Protein AF-A0AA41VPG6-F1 (afdb_monomer_lite)

Foldseek 3Di:
DCVVLVKDWPDKDWDADDCVLCVVLPNQDGGIKIWTKIWDQVCVVSLCLQQADLFLVPGDPNHQQVVQADGNFLSQWEWDPDLVSQVVNCCSVPNDPDDDDDDPPPPPPSNTIIIIMGGDHDSVGTDHYD

Sequence (130 aa):
MILEANFSILREITIQLDENLARIFYIEHSGRVVVMVLEKEDAVVDWRALIGSMDASKAKVQCIRAMCGLDMVRNCVHCSDSPQSAAREVSFFFGEVPSSGQFLSFSVHMGNYKFVCCCYPDIRFRCYCL

Structure (mmCIF, N/CA/C/O backbone):
data_AF-A0AA41VPG6-F1
#
_entry.id   AF-A0AA41VPG6-F1
#
loop_
_atom_site.group_PDB
_atom_site.id
_atom_site.type_symbol
_atom_site.label_atom_id
_atom_site.label_alt_id
_atom_site.label_comp_id
_atom_site.label_asym_id
_atom_site.label_entity_id
_atom_site.label_seq_id
_atom_site.pdbx_PDB_ins_code
_atom_site.Cartn_x
_atom_site.Cartn_y
_atom_site.Cartn_z
_atom_site.occupancy
_atom_site.B_iso_or_equiv
_atom_site.auth_seq_id
_atom_site.auth_comp_id
_atom_site.auth_asym_id
_atom_site.auth_atom_id
_atom_site.pdbx_PDB_model_num
ATOM 1 N N . MET A 1 1 ? -11.721 -0.641 -2.852 1.00 83.44 1 MET A N 1
ATOM 2 C CA . MET A 1 1 ? -11.036 -1.642 -2.002 1.00 83.44 1 MET A CA 1
ATOM 3 C C . MET A 1 1 ? -10.747 -1.149 -0.586 1.00 83.44 1 MET A C 1
ATOM 5 O O . MET A 1 1 ? -11.290 -1.745 0.325 1.00 83.44 1 MET A O 1
ATOM 9 N N . ILE A 1 2 ? -9.943 -0.097 -0.354 1.00 87.06 2 ILE A N 1
ATOM 10 C CA . ILE A 1 2 ? -9.599 0.343 1.025 1.00 87.06 2 ILE A CA 1
ATOM 11 C C . ILE A 1 2 ? -10.847 0.751 1.828 1.00 87.06 2 ILE A C 1
ATOM 13 O O . ILE A 1 2 ? -11.117 0.177 2.879 1.00 87.06 2 ILE A O 1
ATOM 17 N N . LEU A 1 3 ? -11.640 1.687 1.295 1.00 87.12 3 LEU A N 1
ATOM 18 C CA . LEU A 1 3 ? -12.867 2.161 1.949 1.00 87.12 3 LEU A CA 1
ATOM 19 C C . LEU A 1 3 ? -13.945 1.067 2.029 1.00 87.12 3 LEU A C 1
ATOM 21 O O . LEU A 1 3 ? -14.613 0.934 3.044 1.00 87.12 3 LEU A O 1
ATOM 25 N N . GLU A 1 4 ? -14.070 0.238 0.989 1.00 90.00 4 GLU A N 1
ATOM 26 C CA . GLU A 1 4 ? -14.987 -0.919 0.967 1.00 90.00 4 GLU A CA 1
ATOM 27 C C . GLU A 1 4 ? -14.633 -1.972 2.029 1.00 90.00 4 GLU A C 1
ATOM 29 O O . GLU A 1 4 ? -15.508 -2.681 2.512 1.00 90.00 4 GLU A O 1
ATOM 34 N N . ALA A 1 5 ? -13.356 -2.069 2.409 1.00 89.25 5 ALA A N 1
ATOM 35 C CA . ALA A 1 5 ? -12.879 -2.929 3.488 1.00 89.25 5 ALA A CA 1
ATOM 36 C C . ALA A 1 5 ? -12.985 -2.265 4.877 1.00 89.25 5 ALA A C 1
ATOM 38 O O . ALA A 1 5 ? -12.445 -2.800 5.849 1.00 89.25 5 ALA A O 1
ATOM 39 N N . ASN A 1 6 ? -13.691 -1.132 4.979 1.00 92.00 6 ASN A N 1
ATOM 40 C CA . ASN A 1 6 ? -13.949 -0.372 6.204 1.00 92.00 6 ASN A CA 1
ATOM 41 C C . ASN A 1 6 ? -12.690 0.169 6.900 1.00 92.00 6 ASN A C 1
ATOM 43 O O . ASN A 1 6 ? -12.664 0.279 8.122 1.00 92.00 6 ASN A O 1
ATOM 47 N N . PHE A 1 7 ? -11.644 0.499 6.140 1.00 88.38 7 PHE A N 1
ATOM 48 C CA . PHE A 1 7 ? -10.531 1.291 6.664 1.00 88.38 7 PHE A CA 1
ATOM 49 C C . PHE A 1 7 ? -10.851 2.783 6.577 1.00 88.38 7 PHE A C 1
ATOM 51 O O . PHE A 1 7 ? -11.305 3.264 5.536 1.00 88.38 7 PHE A O 1
ATOM 58 N N . SER A 1 8 ? -10.525 3.526 7.631 1.00 86.12 8 SER A N 1
ATOM 59 C CA . SER A 1 8 ? -10.492 4.990 7.610 1.00 86.12 8 SER A CA 1
ATOM 60 C C . SER A 1 8 ? -9.117 5.474 7.149 1.00 86.12 8 SER A C 1
ATOM 62 O O . SER A 1 8 ? -8.097 4.949 7.592 1.00 86.12 8 SER A O 1
ATOM 64 N N . ILE A 1 9 ? -9.073 6.490 6.284 1.00 86.81 9 ILE A N 1
ATOM 65 C CA . ILE A 1 9 ? -7.828 7.151 5.859 1.00 86.81 9 ILE A CA 1
ATOM 66 C C . ILE A 1 9 ? -7.651 8.417 6.706 1.00 86.81 9 ILE A C 1
ATOM 68 O O . ILE A 1 9 ? -8.424 9.363 6.578 1.00 86.81 9 ILE A O 1
ATOM 72 N N . LEU A 1 10 ? -6.642 8.451 7.577 1.00 84.56 10 LEU A N 1
ATOM 73 C CA . LEU A 1 10 ? -6.396 9.588 8.482 1.00 84.56 10 LEU A CA 1
ATOM 74 C C . LEU A 1 10 ? -5.540 10.685 7.848 1.00 84.56 10 LEU A C 1
ATOM 76 O O . LEU A 1 10 ? -5.641 11.872 8.186 1.00 84.56 10 LEU A O 1
ATOM 80 N N . ARG A 1 11 ? -4.621 10.259 6.982 1.00 84.69 11 ARG A N 1
ATOM 81 C CA . ARG A 1 11 ? -3.658 11.091 6.265 1.00 84.69 11 ARG A CA 1
ATOM 82 C C . ARG A 1 11 ? -3.388 10.450 4.916 1.00 84.69 11 ARG A C 1
ATOM 84 O O . ARG A 1 11 ? -3.266 9.230 4.836 1.00 84.69 11 ARG A O 1
ATOM 91 N N . GLU A 1 12 ? -3.249 11.284 3.899 1.00 86.94 12 GLU A N 1
ATOM 92 C CA . GLU A 1 12 ? -2.832 10.892 2.561 1.00 86.94 12 GLU A CA 1
ATOM 93 C C . GLU A 1 12 ? -1.941 11.993 1.988 1.00 86.94 12 GLU A C 1
ATOM 95 O O . GLU A 1 12 ? -2.279 13.175 2.080 1.00 86.94 12 GLU A O 1
ATOM 100 N N . ILE A 1 13 ? -0.809 11.614 1.400 1.00 85.38 13 ILE A N 1
ATOM 101 C CA . ILE A 1 13 ? -0.002 12.498 0.556 1.00 85.38 13 ILE A CA 1
ATOM 102 C C . ILE A 1 13 ? 0.427 11.754 -0.700 1.00 85.38 13 ILE A C 1
ATOM 104 O O . ILE A 1 13 ? 0.625 10.541 -0.694 1.00 85.38 13 ILE A O 1
ATOM 108 N N . THR A 1 14 ? 0.634 12.500 -1.779 1.00 85.88 14 THR A N 1
ATOM 109 C CA . THR A 1 14 ? 1.354 12.001 -2.950 1.00 85.88 14 THR A CA 1
ATOM 110 C C . THR A 1 14 ? 2.723 12.661 -2.994 1.00 85.88 14 THR A C 1
ATOM 112 O O . THR A 1 14 ? 2.807 13.887 -3.016 1.00 85.88 14 THR A O 1
ATOM 115 N N . ILE A 1 15 ? 3.785 11.862 -3.037 1.00 85.56 15 ILE A N 1
ATOM 116 C CA . ILE A 1 15 ? 5.172 12.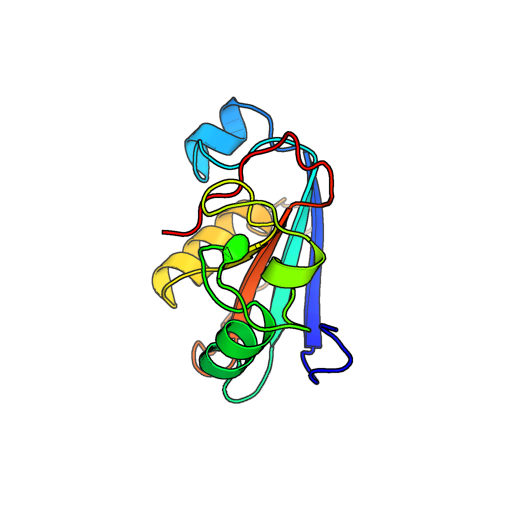335 -3.057 1.00 85.56 15 ILE A CA 1
ATOM 117 C C . ILE A 1 15 ? 5.943 11.670 -4.198 1.00 85.56 15 ILE A C 1
ATOM 119 O O . ILE A 1 15 ? 5.668 10.535 -4.586 1.00 85.56 15 ILE A O 1
ATOM 123 N N . GLN A 1 16 ? 6.905 12.394 -4.763 1.00 85.56 16 GLN A N 1
ATOM 124 C CA . GLN A 1 16 ? 7.896 11.829 -5.668 1.00 85.56 16 GLN A CA 1
ATOM 125 C C . GLN A 1 16 ? 9.111 11.387 -4.844 1.00 85.56 16 GLN A C 1
ATOM 127 O O . GLN A 1 16 ? 9.817 12.231 -4.300 1.00 85.56 16 GLN A O 1
ATOM 132 N N . LEU A 1 17 ? 9.359 10.080 -4.765 1.00 84.06 17 LEU A N 1
ATOM 133 C CA . LEU A 1 17 ? 10.589 9.532 -4.200 1.00 84.06 17 LEU A CA 1
ATOM 134 C C . LEU A 1 17 ? 11.676 9.534 -5.277 1.00 84.06 17 LEU A C 1
ATOM 136 O O . LEU A 1 17 ? 11.635 8.745 -6.227 1.00 84.06 17 LEU A O 1
ATOM 140 N N . ASP A 1 18 ? 12.626 10.456 -5.143 1.00 84.81 18 ASP A N 1
ATOM 141 C CA . ASP A 1 18 ? 13.887 10.411 -5.880 1.00 84.81 18 ASP A CA 1
ATOM 142 C C . ASP A 1 18 ? 14.861 9.404 -5.244 1.00 84.81 18 ASP A C 1
ATOM 144 O O . ASP A 1 18 ? 14.579 8.808 -4.204 1.00 84.81 18 ASP A O 1
ATOM 148 N N . GLU A 1 19 ? 16.023 9.193 -5.864 1.00 85.00 19 GLU A N 1
ATOM 149 C CA . GLU A 1 19 ? 17.013 8.242 -5.347 1.00 85.00 19 GLU A CA 1
ATOM 150 C C . GLU A 1 19 ? 17.548 8.594 -3.951 1.00 85.00 19 GLU A C 1
ATOM 152 O O . GLU A 1 19 ? 17.960 7.699 -3.212 1.00 85.00 19 GLU A O 1
ATOM 157 N N . ASN A 1 20 ? 17.585 9.876 -3.580 1.00 87.31 20 ASN A N 1
ATOM 158 C CA . ASN A 1 20 ? 18.115 10.303 -2.288 1.00 87.31 20 ASN A CA 1
ATOM 159 C C . ASN A 1 20 ? 17.109 10.007 -1.177 1.00 87.31 20 ASN A C 1
ATOM 161 O O . ASN A 1 20 ? 17.471 9.414 -0.163 1.00 87.31 20 ASN A O 1
ATOM 165 N N . LEU A 1 21 ? 15.839 10.353 -1.389 1.00 85.94 21 LEU A N 1
ATOM 166 C CA . LEU A 1 21 ? 14.756 10.032 -0.464 1.00 85.94 21 LEU A CA 1
ATOM 167 C C . LEU A 1 21 ? 14.533 8.522 -0.368 1.00 85.94 21 LEU A C 1
ATOM 169 O O . LEU A 1 21 ? 14.368 8.008 0.737 1.00 85.94 21 LEU A O 1
ATOM 173 N N . ALA A 1 22 ? 14.611 7.805 -1.494 1.00 84.00 22 ALA A N 1
ATOM 174 C CA . ALA A 1 22 ? 14.568 6.347 -1.519 1.00 84.00 22 ALA A CA 1
ATOM 175 C C . ALA A 1 22 ? 15.659 5.752 -0.622 1.00 84.00 22 ALA A C 1
ATOM 177 O O . ALA A 1 22 ? 15.364 4.932 0.233 1.00 84.00 22 ALA A O 1
ATOM 178 N N . ARG A 1 23 ? 16.914 6.210 -0.738 1.00 84.56 23 ARG A N 1
ATOM 179 C CA . ARG A 1 23 ? 18.024 5.724 0.106 1.00 84.56 23 ARG A CA 1
ATOM 180 C C . ARG A 1 23 ? 17.795 5.920 1.607 1.00 84.56 23 ARG A C 1
ATOM 182 O O . ARG A 1 23 ? 18.301 5.115 2.382 1.00 84.56 23 ARG A O 1
ATOM 189 N N . ILE A 1 24 ? 17.084 6.973 2.012 1.00 86.06 24 ILE A N 1
ATOM 190 C CA . ILE A 1 24 ? 16.804 7.255 3.429 1.00 86.06 24 ILE A CA 1
ATOM 191 C C . ILE A 1 24 ? 15.603 6.442 3.927 1.00 86.06 24 ILE A C 1
ATOM 193 O O . ILE A 1 24 ? 15.605 5.998 5.072 1.00 86.06 24 ILE A O 1
ATOM 197 N N . PHE A 1 25 ? 14.594 6.246 3.078 1.00 84.19 25 PHE A N 1
ATOM 198 C CA . PHE A 1 25 ? 13.426 5.432 3.394 1.00 84.19 25 PHE A CA 1
ATOM 199 C C . PHE A 1 25 ? 13.744 3.936 3.259 1.00 84.19 25 PHE A C 1
ATOM 201 O O . PHE A 1 25 ? 14.008 3.257 4.245 1.00 84.19 25 PHE A O 1
ATOM 208 N N . TYR A 1 26 ? 13.750 3.456 2.019 1.00 82.56 26 TYR A N 1
ATOM 209 C CA . TYR A 1 26 ? 14.117 2.118 1.572 1.00 82.56 26 TYR A CA 1
ATOM 210 C C . TYR A 1 26 ? 14.485 2.249 0.093 1.00 82.56 26 TYR A C 1
ATOM 212 O O . TYR A 1 26 ? 13.647 2.681 -0.707 1.00 82.56 26 TYR A O 1
ATOM 220 N N . ILE A 1 27 ? 15.730 1.920 -0.278 1.00 79.56 27 ILE A N 1
ATOM 221 C CA . ILE A 1 27 ? 16.302 2.174 -1.619 1.00 79.56 27 ILE A CA 1
ATOM 222 C C . ILE A 1 27 ? 15.471 1.550 -2.751 1.00 79.56 27 ILE A C 1
ATOM 224 O O . ILE A 1 27 ? 15.500 1.976 -3.903 1.00 79.56 27 ILE A O 1
ATOM 228 N N . GLU A 1 28 ? 14.698 0.546 -2.380 1.00 74.81 28 GLU A N 1
ATOM 229 C CA . GLU A 1 28 ? 13.720 -0.189 -3.146 1.00 74.81 28 GLU A CA 1
ATOM 230 C C . GLU A 1 28 ? 12.510 0.618 -3.633 1.00 74.81 28 GLU A C 1
ATOM 232 O O . GLU A 1 28 ? 11.823 0.142 -4.533 1.00 74.81 28 GLU A O 1
ATOM 237 N N . HIS A 1 29 ? 12.235 1.793 -3.058 1.00 76.56 29 HIS A N 1
ATOM 238 C CA . HIS A 1 29 ? 11.044 2.600 -3.331 1.00 76.56 29 HIS A CA 1
ATOM 239 C C . HIS A 1 29 ? 11.417 3.872 -4.085 1.00 76.56 29 HIS A C 1
ATOM 241 O O . HIS A 1 29 ? 11.935 4.821 -3.504 1.00 76.56 29 HIS A O 1
ATOM 247 N N . SER A 1 30 ? 11.114 3.921 -5.378 1.00 78.88 30 SER A N 1
ATOM 248 C CA . SER A 1 30 ? 11.324 5.110 -6.206 1.00 78.88 30 SER A CA 1
ATOM 249 C C . SER A 1 30 ? 10.108 5.400 -7.075 1.00 78.88 30 SER A C 1
ATOM 251 O O . SER A 1 30 ? 9.283 4.524 -7.334 1.00 78.88 30 SER A O 1
ATOM 253 N N . GLY A 1 31 ? 9.989 6.648 -7.523 1.00 83.00 31 GLY A N 1
ATOM 254 C CA . GLY A 1 31 ? 8.867 7.082 -8.348 1.00 83.00 31 GLY A CA 1
ATOM 255 C C . GLY A 1 31 ? 7.791 7.824 -7.557 1.00 83.00 31 GLY A C 1
ATOM 256 O O . GLY A 1 31 ? 7.989 8.247 -6.418 1.00 83.00 31 GLY A O 1
ATOM 257 N N . ARG A 1 32 ? 6.638 8.024 -8.194 1.00 84.12 32 ARG A N 1
ATOM 258 C CA . ARG A 1 32 ? 5.493 8.699 -7.579 1.00 84.12 32 ARG A CA 1
ATOM 259 C C . ARG A 1 32 ? 4.732 7.711 -6.699 1.00 84.12 32 ARG A C 1
ATOM 261 O O . ARG A 1 32 ? 4.203 6.721 -7.198 1.00 84.12 32 ARG A O 1
ATOM 268 N N . VAL A 1 33 ? 4.642 7.998 -5.407 1.00 84.31 33 VAL A N 1
ATOM 269 C CA . VAL A 1 33 ? 3.995 7.128 -4.418 1.00 84.31 33 VAL A CA 1
ATOM 270 C C . VAL A 1 33 ? 2.880 7.867 -3.690 1.00 84.31 33 VAL A C 1
ATOM 272 O O . VAL A 1 33 ? 2.953 9.081 -3.486 1.00 84.31 33 VAL A O 1
ATOM 275 N N . VAL A 1 34 ? 1.842 7.128 -3.309 1.00 86.19 34 VAL A N 1
ATOM 276 C CA . VAL A 1 34 ? 0.757 7.612 -2.455 1.00 86.19 34 VAL A CA 1
ATOM 277 C C . VAL A 1 34 ? 0.932 6.984 -1.081 1.00 86.19 34 VAL A C 1
ATOM 279 O O . VAL A 1 34 ? 0.878 5.766 -0.922 1.00 86.19 34 VAL A O 1
ATOM 282 N N . VAL A 1 35 ? 1.157 7.819 -0.079 1.00 86.50 35 VAL A N 1
ATOM 283 C CA . VAL A 1 35 ? 1.387 7.390 1.300 1.00 86.50 35 VAL A CA 1
ATOM 284 C C . VAL A 1 35 ? 0.123 7.643 2.100 1.00 86.50 35 VAL A C 1
ATOM 286 O O . VAL A 1 35 ? -0.420 8.744 2.046 1.00 86.50 35 VAL A O 1
ATOM 289 N N . MET A 1 36 ? -0.335 6.639 2.843 1.00 87.31 36 MET A N 1
ATOM 290 C CA . MET A 1 36 ? -1.570 6.682 3.618 1.00 87.31 36 MET A CA 1
ATOM 291 C C . MET A 1 36 ? -1.358 6.184 5.052 1.00 87.31 36 MET A C 1
ATOM 293 O O . MET A 1 36 ? -0.644 5.218 5.312 1.00 87.31 36 MET A O 1
ATOM 297 N N . VAL A 1 37 ? -2.045 6.812 6.003 1.00 86.56 37 VAL A N 1
ATOM 298 C CA . VAL A 1 37 ? -2.202 6.272 7.361 1.00 86.56 37 VAL A CA 1
ATOM 299 C C . VAL A 1 37 ? -3.620 5.738 7.486 1.00 86.56 37 VAL A C 1
ATOM 301 O O . VAL A 1 37 ? -4.574 6.502 7.328 1.00 86.56 37 VAL A O 1
ATOM 304 N N . LEU A 1 38 ? -3.751 4.437 7.748 1.00 85.50 38 LEU A N 1
ATOM 305 C CA . LEU A 1 38 ? -5.029 3.739 7.827 1.00 85.50 38 LEU A CA 1
ATOM 306 C C . LEU A 1 38 ? -5.376 3.371 9.274 1.00 85.50 38 LEU A C 1
ATOM 308 O O . LEU A 1 38 ? -4.513 2.979 10.061 1.00 85.50 38 LEU A O 1
ATOM 312 N N . GLU A 1 39 ? -6.659 3.436 9.603 1.00 82.88 39 GLU A N 1
ATOM 313 C CA . GLU A 1 39 ? -7.214 3.018 10.892 1.00 82.88 39 GLU A CA 1
ATOM 314 C C . GLU A 1 39 ? -8.321 1.988 10.692 1.00 82.88 39 GLU A C 1
ATOM 316 O O . GLU A 1 39 ? -9.171 2.148 9.811 1.00 82.88 39 GLU A O 1
ATOM 321 N N . LYS A 1 40 ? -8.299 0.943 11.526 1.00 83.50 40 LYS A N 1
ATOM 322 C CA . LYS A 1 40 ? -9.372 -0.043 11.680 1.00 83.50 40 LYS A CA 1
ATOM 323 C C . LYS A 1 40 ? -9.126 -0.879 12.942 1.00 83.50 40 LYS A C 1
ATOM 325 O O . LYS A 1 40 ? -7.977 -1.127 13.307 1.00 83.50 40 LYS A O 1
ATOM 330 N N . GLU A 1 41 ? -10.185 -1.388 13.561 1.00 82.69 41 GLU A N 1
ATOM 331 C CA . GLU A 1 41 ? -10.055 -2.533 14.469 1.00 82.69 41 GLU A CA 1
ATOM 332 C C . GLU A 1 41 ? -9.439 -3.728 13.715 1.00 82.69 41 GLU A C 1
ATOM 334 O O . GLU A 1 41 ? -9.759 -3.957 12.548 1.00 82.69 41 GLU A O 1
ATOM 339 N N . ASP A 1 42 ? -8.479 -4.424 14.332 1.00 81.31 42 ASP A N 1
ATOM 340 C CA . ASP A 1 42 ? -7.698 -5.499 13.698 1.00 81.31 42 ASP A CA 1
ATOM 341 C C . ASP A 1 42 ? -7.064 -5.124 12.342 1.00 81.31 42 ASP A C 1
ATOM 343 O O . ASP A 1 42 ? -6.777 -5.989 11.503 1.00 81.31 42 ASP A O 1
ATOM 347 N N . ALA A 1 43 ? -6.755 -3.830 12.140 1.00 81.00 43 ALA A N 1
ATOM 348 C CA . ALA A 1 43 ? -6.195 -3.291 10.898 1.00 81.00 43 ALA A CA 1
ATOM 349 C C . ALA A 1 43 ? -5.043 -4.137 10.351 1.00 81.00 43 ALA A C 1
ATOM 351 O O . ALA A 1 43 ? -4.885 -4.284 9.137 1.00 81.00 43 ALA A O 1
ATOM 352 N N . VAL A 1 44 ? -4.223 -4.710 11.241 1.00 78.25 44 VAL A N 1
ATOM 353 C CA . VAL A 1 44 ? -3.062 -5.498 10.846 1.00 78.25 44 VAL A CA 1
ATOM 354 C C . VAL A 1 44 ? -3.429 -6.733 10.040 1.00 78.25 44 VAL A C 1
ATOM 356 O O . VAL A 1 44 ? -2.850 -6.944 8.965 1.00 78.25 44 VAL A O 1
ATOM 359 N N . VAL A 1 45 ? -4.347 -7.531 10.569 1.00 83.62 45 VAL A N 1
ATOM 360 C CA . VAL A 1 45 ? -4.772 -8.800 9.981 1.00 83.62 45 VAL A CA 1
ATOM 361 C C . VAL A 1 45 ? -5.558 -8.524 8.705 1.00 83.62 45 VAL A C 1
ATOM 363 O O . VAL A 1 45 ? -5.222 -9.062 7.648 1.00 83.62 45 VAL A O 1
ATOM 366 N N . ASP A 1 46 ? -6.500 -7.588 8.772 1.00 88.31 46 ASP A N 1
ATOM 367 C CA . ASP A 1 46 ? -7.376 -7.250 7.654 1.00 88.31 46 ASP A CA 1
ATOM 368 C C . ASP A 1 46 ? -6.619 -6.640 6.480 1.00 88.31 46 ASP A C 1
ATOM 370 O O . ASP A 1 46 ? -6.869 -6.988 5.325 1.00 88.31 46 ASP A O 1
ATOM 374 N N . TRP A 1 47 ? -5.624 -5.790 6.750 1.00 88.19 47 TRP A N 1
ATOM 375 C CA . TRP A 1 47 ? -4.811 -5.218 5.683 1.00 88.19 47 TRP A CA 1
ATOM 376 C C . TRP A 1 47 ? -3.999 -6.302 4.975 1.00 88.19 47 TRP A C 1
ATOM 378 O O . TRP A 1 47 ? -3.913 -6.305 3.750 1.00 88.19 47 TRP A O 1
ATOM 388 N N . ARG A 1 48 ? -3.437 -7.263 5.727 1.00 87.44 48 ARG A N 1
ATOM 389 C CA . ARG A 1 48 ? -2.691 -8.394 5.147 1.00 87.44 48 ARG A CA 1
ATOM 390 C C . ARG A 1 48 ? -3.589 -9.278 4.282 1.00 87.44 48 ARG A C 1
ATOM 392 O O . ARG A 1 48 ? -3.153 -9.710 3.215 1.00 87.44 48 ARG A O 1
ATOM 399 N N . ALA A 1 49 ? -4.828 -9.509 4.708 1.00 89.12 49 ALA A N 1
ATOM 400 C CA . ALA A 1 49 ? -5.811 -10.235 3.913 1.00 89.12 49 ALA A CA 1
ATOM 401 C C . ALA A 1 49 ? -6.175 -9.479 2.621 1.00 89.12 49 ALA A C 1
ATOM 403 O O . ALA A 1 49 ? -6.209 -10.086 1.550 1.00 89.12 49 ALA A O 1
ATOM 404 N N . LEU A 1 50 ? -6.376 -8.159 2.705 1.00 90.75 50 LEU A N 1
ATOM 405 C CA . LEU A 1 50 ? -6.754 -7.316 1.568 1.00 90.75 50 LEU A CA 1
ATOM 406 C C . LEU A 1 50 ? -5.638 -7.194 0.517 1.00 90.75 50 LEU A C 1
ATOM 408 O O . LEU A 1 50 ? -5.905 -7.272 -0.686 1.00 90.75 50 LEU A O 1
ATOM 412 N N . ILE A 1 51 ? -4.381 -7.015 0.943 1.00 89.25 51 ILE A N 1
ATOM 413 C CA . ILE A 1 51 ? -3.252 -6.890 0.007 1.00 89.25 51 ILE A CA 1
ATOM 414 C C . ILE A 1 51 ? -2.852 -8.235 -0.606 1.00 89.25 51 ILE A C 1
ATOM 416 O O . ILE A 1 51 ? -2.456 -8.274 -1.769 1.00 89.25 51 ILE A O 1
ATOM 420 N N . GLY A 1 52 ? -3.001 -9.338 0.130 1.00 90.44 52 GLY A N 1
ATOM 421 C CA . GLY A 1 52 ? -2.636 -10.679 -0.324 1.00 90.44 52 GLY A CA 1
ATOM 422 C C . GLY A 1 52 ? -1.135 -10.994 -0.238 1.00 90.44 52 GLY A C 1
ATOM 423 O O . GLY A 1 52 ? -0.335 -10.243 0.326 1.00 90.44 52 GLY A O 1
ATOM 424 N N . SER A 1 53 ? -0.752 -12.154 -0.786 1.00 90.25 53 SER A N 1
ATOM 425 C CA . SER A 1 53 ? 0.629 -12.672 -0.761 1.00 90.25 53 SER A CA 1
ATOM 426 C C . SER A 1 53 ? 1.641 -11.665 -1.311 1.00 90.25 53 SER A C 1
ATOM 428 O O . SER A 1 53 ? 1.346 -10.982 -2.284 1.00 90.25 53 SER A O 1
ATOM 430 N N . MET A 1 54 ? 2.839 -11.605 -0.717 1.00 87.56 54 MET A N 1
ATOM 431 C CA . MET A 1 54 ? 3.953 -10.759 -1.180 1.00 87.56 54 MET A CA 1
ATOM 432 C C . MET A 1 54 ? 4.304 -11.010 -2.649 1.00 87.56 54 MET A C 1
ATOM 434 O O . MET A 1 54 ? 4.576 -10.071 -3.391 1.00 87.56 54 MET A O 1
ATOM 438 N N . ASP A 1 55 ? 4.261 -12.274 -3.064 1.00 90.00 55 ASP A N 1
ATOM 439 C CA . ASP A 1 55 ? 4.380 -12.653 -4.464 1.00 90.00 55 ASP A CA 1
ATOM 440 C C . ASP A 1 55 ? 3.023 -12.479 -5.153 1.00 90.00 55 ASP A C 1
ATOM 442 O O . ASP A 1 55 ? 2.119 -13.304 -4.978 1.00 90.00 55 ASP A O 1
ATOM 446 N N . ALA A 1 56 ? 2.894 -11.399 -5.929 1.00 87.44 56 ALA A N 1
ATOM 447 C CA . ALA A 1 56 ? 1.684 -11.060 -6.673 1.00 87.44 56 ALA A CA 1
ATOM 448 C C . ALA A 1 56 ? 1.216 -12.197 -7.596 1.00 87.44 56 ALA A C 1
ATOM 450 O O . ALA A 1 56 ? 0.016 -12.445 -7.695 1.00 87.44 56 ALA A O 1
ATOM 451 N N . SER A 1 57 ? 2.150 -12.959 -8.182 1.00 88.81 57 SER A N 1
ATOM 452 C CA . SER A 1 57 ? 1.834 -14.099 -9.057 1.00 88.81 57 SER A CA 1
ATOM 453 C C . SER A 1 57 ? 1.171 -15.271 -8.320 1.00 88.81 57 SER A C 1
ATOM 455 O O . SER A 1 57 ? 0.551 -16.133 -8.940 1.00 88.81 57 SER A O 1
ATOM 457 N N . LYS A 1 58 ? 1.280 -15.295 -6.985 1.00 90.56 58 LYS A N 1
ATOM 458 C CA . LYS A 1 58 ? 0.690 -16.302 -6.090 1.00 90.56 58 LYS A CA 1
ATOM 459 C C . LYS A 1 58 ? -0.426 -15.730 -5.213 1.00 90.56 58 LYS A C 1
ATOM 461 O O . LYS A 1 58 ? -0.941 -16.438 -4.344 1.00 90.56 58 LYS A O 1
ATOM 466 N N . ALA A 1 59 ? -0.770 -14.451 -5.363 1.00 88.00 59 ALA A N 1
ATOM 467 C CA . ALA A 1 59 ? -1.833 -13.832 -4.585 1.00 88.00 59 ALA A CA 1
ATOM 468 C C . ALA A 1 59 ? -3.205 -14.372 -5.026 1.00 88.00 59 ALA A C 1
ATOM 470 O O . ALA A 1 59 ? -3.431 -14.673 -6.197 1.00 88.00 59 ALA A O 1
ATOM 471 N N . LYS A 1 60 ? -4.134 -14.517 -4.073 1.00 86.38 60 LYS A N 1
ATOM 472 C CA . LYS A 1 60 ? -5.507 -14.937 -4.380 1.00 86.38 60 LYS A CA 1
ATOM 473 C C . LYS A 1 60 ? -6.193 -13.878 -5.250 1.00 86.38 60 LYS A C 1
ATOM 475 O O . LYS A 1 60 ? -5.897 -12.688 -5.144 1.00 86.38 60 LYS A O 1
ATOM 480 N N . VAL A 1 61 ? -7.124 -14.319 -6.096 1.00 83.19 61 VAL A N 1
ATOM 481 C CA . VAL A 1 61 ? -7.949 -13.420 -6.918 1.00 83.19 61 VAL A CA 1
ATOM 482 C C . VAL A 1 61 ? -8.655 -12.412 -6.001 1.00 83.19 61 VAL A C 1
ATOM 484 O O . VAL A 1 61 ? -9.065 -12.773 -4.901 1.00 83.19 61 VAL A O 1
ATOM 487 N N . GLN A 1 62 ? -8.797 -11.165 -6.464 1.00 85.81 62 GLN A N 1
ATOM 488 C CA . GLN A 1 62 ? -9.428 -10.048 -5.737 1.00 85.81 62 GLN A CA 1
ATOM 489 C C . GLN A 1 62 ? -8.621 -9.467 -4.555 1.00 85.81 62 GLN A C 1
ATOM 491 O O . GLN A 1 62 ? -9.158 -8.674 -3.785 1.00 85.81 62 GLN A O 1
ATOM 496 N N . CYS A 1 63 ? -7.330 -9.790 -4.420 1.00 90.25 63 CYS A N 1
ATOM 497 C CA . CYS A 1 63 ? -6.399 -9.049 -3.556 1.00 90.25 63 CYS A CA 1
ATOM 498 C C . CYS A 1 63 ? -5.721 -7.900 -4.324 1.00 90.25 63 CYS A C 1
ATOM 500 O O . CYS A 1 63 ? -5.507 -8.011 -5.533 1.00 90.25 63 CYS A O 1
ATOM 502 N N . ILE A 1 64 ? -5.274 -6.845 -3.629 1.00 89.25 64 ILE A N 1
ATOM 503 C CA . ILE A 1 64 ? -4.619 -5.693 -4.285 1.00 89.25 64 ILE A CA 1
ATOM 504 C C . ILE A 1 64 ? -3.379 -6.130 -5.085 1.00 89.25 64 ILE A C 1
ATOM 506 O O . ILE A 1 64 ? -3.223 -5.735 -6.239 1.00 89.25 64 ILE A O 1
ATOM 510 N N . ARG A 1 65 ? -2.526 -7.002 -4.527 1.00 89.19 65 ARG A N 1
ATOM 511 C CA . ARG A 1 65 ? -1.321 -7.482 -5.228 1.00 89.19 65 ARG A CA 1
ATOM 512 C C . ARG A 1 65 ? -1.637 -8.332 -6.455 1.00 89.19 65 ARG A C 1
ATOM 514 O O . ARG A 1 65 ? -0.897 -8.257 -7.423 1.00 89.19 65 ARG A O 1
ATOM 521 N N . ALA A 1 66 ? -2.736 -9.087 -6.449 1.00 89.81 66 ALA A N 1
ATOM 522 C CA . ALA A 1 66 ? -3.161 -9.861 -7.618 1.00 89.81 66 ALA A CA 1
ATOM 523 C C . ALA A 1 66 ? -3.691 -8.963 -8.748 1.00 89.81 66 ALA A C 1
ATOM 525 O O . ALA A 1 66 ? -3.569 -9.307 -9.918 1.00 89.81 66 ALA A O 1
ATOM 526 N N . MET A 1 67 ? -4.300 -7.826 -8.399 1.00 88.38 67 MET A N 1
ATOM 527 C CA . MET A 1 67 ? -4.888 -6.896 -9.368 1.00 88.38 67 MET A CA 1
ATOM 528 C C . MET A 1 67 ? -3.870 -5.906 -9.938 1.00 88.38 67 MET A C 1
ATOM 530 O O . MET A 1 67 ? -4.000 -5.501 -11.091 1.00 88.38 67 MET A O 1
ATOM 534 N N . CYS A 1 68 ? -2.879 -5.510 -9.135 1.00 86.06 68 CYS A N 1
ATOM 535 C CA . CYS A 1 68 ? -1.986 -4.395 -9.457 1.00 86.06 68 CYS A CA 1
ATOM 536 C C . CYS A 1 68 ? -0.494 -4.769 -9.489 1.00 86.06 68 CYS A C 1
ATOM 538 O O . CYS A 1 68 ? 0.320 -3.974 -9.955 1.00 86.06 68 CYS A O 1
ATOM 540 N N . GLY A 1 69 ? -0.113 -5.933 -8.959 1.00 85.50 69 GLY A N 1
ATOM 541 C CA . GLY A 1 69 ? 1.269 -6.408 -8.936 1.00 85.50 69 GLY A CA 1
ATOM 542 C C . GLY A 1 69 ? 1.612 -7.315 -10.121 1.00 85.50 69 GLY A C 1
ATOM 543 O O . GLY A 1 69 ? 0.737 -7.866 -10.781 1.00 85.50 69 GLY A O 1
ATOM 544 N N . LEU A 1 70 ? 2.910 -7.490 -10.372 1.00 85.94 70 LEU A N 1
ATOM 545 C CA . LEU A 1 70 ? 3.459 -8.390 -11.391 1.00 85.94 70 LEU A CA 1
ATOM 546 C C . LEU A 1 70 ? 4.205 -9.582 -10.786 1.00 85.94 70 LEU A C 1
ATOM 548 O O . LEU A 1 70 ? 4.074 -10.707 -11.258 1.00 85.94 70 LEU A O 1
ATOM 552 N N . ASP A 1 71 ? 5.023 -9.329 -9.766 1.00 87.06 71 ASP A N 1
ATOM 553 C CA . ASP A 1 71 ? 5.885 -10.324 -9.128 1.00 87.06 71 ASP A CA 1
ATOM 554 C C . ASP A 1 71 ? 6.191 -9.920 -7.675 1.00 87.06 71 ASP A C 1
ATOM 556 O O . ASP A 1 71 ? 5.573 -9.007 -7.128 1.00 87.06 71 ASP A O 1
ATOM 560 N N . MET A 1 72 ? 7.137 -10.612 -7.039 1.00 86.88 72 MET A N 1
ATOM 561 C CA . MET A 1 72 ? 7.554 -10.372 -5.653 1.00 86.88 72 MET A CA 1
ATOM 562 C C . MET A 1 72 ? 8.154 -8.976 -5.407 1.00 86.88 72 MET A C 1
ATOM 564 O O . MET A 1 72 ? 8.037 -8.453 -4.303 1.00 86.88 72 MET A O 1
ATOM 568 N N . VAL A 1 73 ? 8.784 -8.375 -6.420 1.00 82.69 73 VAL A N 1
ATOM 569 C CA . VAL A 1 73 ? 9.488 -7.080 -6.349 1.00 82.69 73 VAL A CA 1
ATOM 570 C C . VAL A 1 73 ? 8.621 -5.937 -6.871 1.00 82.69 73 VAL A C 1
ATOM 572 O O . VAL A 1 73 ? 8.799 -4.781 -6.501 1.00 82.69 73 VAL A O 1
ATOM 575 N N . ARG A 1 74 ? 7.693 -6.230 -7.774 1.00 84.44 74 ARG A N 1
ATOM 576 C CA . ARG A 1 74 ? 6.767 -5.270 -8.374 1.00 84.44 74 ARG A CA 1
ATOM 577 C C . ARG A 1 74 ? 5.362 -5.602 -7.908 1.00 84.44 74 ARG A C 1
ATOM 579 O O . ARG A 1 74 ? 4.504 -5.948 -8.711 1.00 84.44 74 ARG A O 1
ATOM 586 N N . ASN A 1 75 ? 5.143 -5.547 -6.598 1.00 85.25 75 ASN A N 1
ATOM 587 C CA . ASN A 1 75 ? 3.896 -5.986 -5.972 1.00 85.25 75 ASN A CA 1
ATOM 588 C C . ASN A 1 75 ? 2.919 -4.832 -5.656 1.00 85.25 75 ASN A C 1
ATOM 590 O O . ASN A 1 75 ? 1.919 -5.059 -4.988 1.00 85.25 75 ASN A O 1
ATOM 594 N N . CYS A 1 76 ? 3.173 -3.611 -6.143 1.00 85.00 76 CYS A N 1
ATOM 595 C CA . CYS A 1 76 ? 2.328 -2.410 -6.003 1.00 85.00 76 CYS A CA 1
ATOM 596 C C . CYS A 1 76 ? 2.205 -1.797 -4.590 1.00 85.00 76 CYS A C 1
ATOM 598 O O . CYS A 1 76 ? 2.079 -0.578 -4.480 1.00 85.00 76 CYS A O 1
ATOM 600 N N . VAL A 1 77 ? 2.250 -2.577 -3.509 1.00 85.00 77 VAL A N 1
ATOM 601 C CA . VAL A 1 77 ? 1.943 -2.070 -2.160 1.00 85.00 77 VAL A CA 1
ATOM 602 C C . VAL A 1 77 ? 2.980 -2.492 -1.135 1.00 85.00 77 VAL A C 1
ATOM 604 O O . VAL A 1 77 ? 3.172 -3.690 -0.906 1.00 85.00 77 VAL A O 1
ATOM 607 N N . HIS A 1 78 ? 3.503 -1.485 -0.431 1.00 86.31 78 HIS A N 1
ATOM 608 C CA . HIS A 1 78 ? 4.298 -1.591 0.781 1.00 86.31 78 HIS A CA 1
ATOM 609 C C . HIS A 1 78 ? 3.449 -1.357 2.038 1.00 86.31 78 HIS A C 1
ATOM 611 O O . HIS A 1 78 ? 2.539 -0.526 2.079 1.00 86.31 78 HIS A O 1
ATOM 617 N N . CYS A 1 79 ? 3.743 -2.091 3.105 1.00 84.06 79 CYS A N 1
ATOM 618 C CA . CY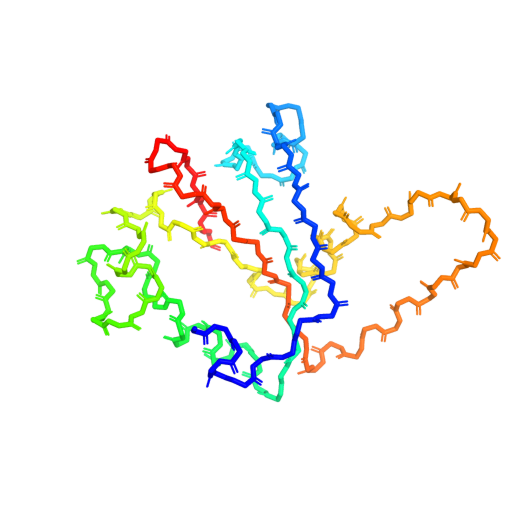S A 1 79 ? 3.145 -1.851 4.412 1.00 84.06 79 CYS A CA 1
ATOM 619 C C . CYS A 1 79 ? 4.142 -2.174 5.514 1.00 84.06 79 CYS A C 1
ATOM 621 O O . CYS A 1 79 ? 4.880 -3.153 5.389 1.00 84.06 79 CYS A O 1
ATOM 623 N N . SER A 1 80 ? 4.081 -1.424 6.612 1.00 82.62 80 SER A N 1
ATOM 624 C CA . SER A 1 80 ? 4.942 -1.666 7.764 1.00 82.62 80 SER A CA 1
ATOM 625 C C . SER A 1 80 ? 4.717 -3.064 8.341 1.00 82.62 80 SER A C 1
ATOM 627 O O . SER A 1 80 ? 3.586 -3.567 8.426 1.00 82.62 80 SER A O 1
ATOM 629 N N . ASP A 1 81 ? 5.807 -3.682 8.774 1.00 79.44 81 ASP A N 1
ATOM 630 C CA . ASP A 1 81 ? 5.836 -5.021 9.359 1.00 79.44 81 ASP A CA 1
ATOM 631 C C . ASP A 1 81 ? 5.559 -5.042 10.874 1.00 79.44 81 ASP A C 1
ATOM 633 O O . ASP A 1 81 ? 5.156 -6.078 11.410 1.00 79.44 81 ASP A O 1
ATOM 637 N N . SER A 1 82 ? 5.733 -3.902 11.553 1.00 78.94 82 SER A N 1
ATOM 638 C CA . SER A 1 82 ? 5.685 -3.752 13.006 1.00 78.94 82 SER A CA 1
ATOM 639 C C . SER A 1 82 ? 5.214 -2.348 13.418 1.00 78.94 82 SER A C 1
ATOM 641 O O . SER A 1 82 ? 5.306 -1.396 12.640 1.00 78.94 82 SER A O 1
ATOM 643 N N . PRO A 1 83 ? 4.729 -2.164 14.658 1.00 77.44 83 PRO A N 1
ATOM 644 C CA . PRO A 1 83 ? 4.379 -0.834 15.159 1.00 77.44 83 PRO A CA 1
ATOM 645 C C . PRO A 1 83 ? 5.573 0.137 15.180 1.00 77.44 83 PRO A C 1
ATOM 647 O O . PRO A 1 83 ? 5.416 1.334 14.942 1.00 77.44 83 PRO A O 1
ATOM 650 N N . GLN A 1 84 ? 6.785 -0.372 15.426 1.00 81.31 84 GLN A N 1
ATOM 651 C CA . GLN A 1 84 ? 8.010 0.426 15.434 1.00 81.31 84 GLN A CA 1
ATOM 652 C C . GLN A 1 84 ? 8.399 0.903 14.031 1.00 81.31 84 GLN A C 1
ATOM 654 O O . GLN A 1 84 ? 8.820 2.051 13.895 1.00 81.31 84 GLN A O 1
ATOM 659 N N . SER A 1 85 ? 8.279 0.058 12.997 1.00 82.06 85 SER A N 1
ATOM 660 C CA . SER A 1 85 ? 8.477 0.506 11.611 1.0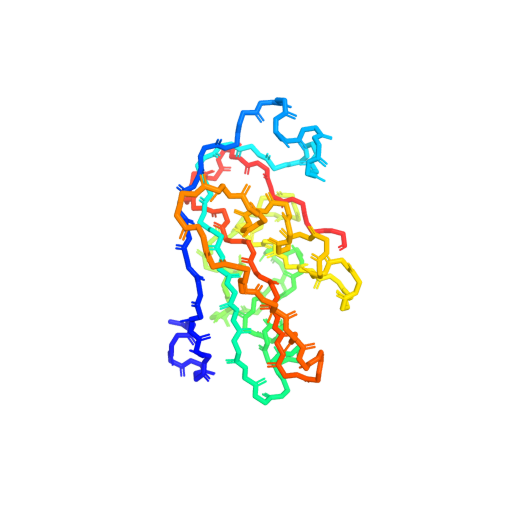0 82.06 85 SER A CA 1
ATOM 661 C C . SER A 1 85 ? 7.393 1.494 11.207 1.00 82.06 85 SER A C 1
ATOM 663 O O . SER A 1 85 ? 7.735 2.588 10.772 1.00 82.06 85 SER A O 1
ATOM 665 N N . ALA A 1 86 ? 6.124 1.214 11.515 1.00 80.31 86 ALA A N 1
ATOM 666 C CA . ALA A 1 86 ? 5.025 2.137 11.244 1.00 80.31 86 ALA A CA 1
ATOM 667 C C . ALA A 1 86 ? 5.275 3.538 11.825 1.00 80.31 86 ALA A C 1
ATOM 669 O O . ALA A 1 86 ? 5.123 4.528 11.118 1.00 80.31 86 ALA A O 1
ATOM 670 N N . ALA A 1 87 ? 5.723 3.650 13.080 1.00 80.25 87 ALA A N 1
ATOM 671 C CA . ALA A 1 87 ? 6.044 4.947 13.679 1.00 80.25 87 ALA A CA 1
ATOM 672 C C . ALA A 1 87 ? 7.179 5.688 12.953 1.00 80.25 87 ALA A C 1
ATOM 674 O O . ALA A 1 87 ? 7.072 6.893 12.717 1.00 80.25 87 ALA A O 1
ATOM 675 N N . ARG A 1 88 ? 8.258 4.981 12.582 1.00 84.38 88 ARG A N 1
ATOM 676 C CA . ARG A 1 88 ? 9.375 5.578 11.830 1.00 84.38 88 ARG A CA 1
ATOM 677 C C . ARG A 1 88 ? 8.929 6.060 10.455 1.00 84.38 88 ARG A C 1
ATOM 679 O O . ARG A 1 88 ? 9.265 7.173 10.068 1.00 84.38 88 ARG A O 1
ATOM 686 N N . GLU A 1 89 ? 8.170 5.240 9.738 1.00 86.38 89 GLU A N 1
ATOM 687 C CA . GLU A 1 89 ? 7.710 5.531 8.380 1.00 86.38 89 GLU A CA 1
ATOM 688 C C . GLU A 1 89 ? 6.685 6.679 8.380 1.00 86.38 89 GLU A C 1
ATOM 690 O O . GLU A 1 89 ? 6.817 7.615 7.592 1.00 86.38 89 GLU A O 1
ATOM 695 N N . VAL A 1 90 ? 5.740 6.699 9.334 1.00 84.25 90 VAL A N 1
ATOM 696 C CA . VAL A 1 90 ? 4.845 7.852 9.558 1.00 84.25 90 VAL A CA 1
ATOM 697 C C . VAL A 1 90 ? 5.663 9.115 9.790 1.00 84.25 90 VAL A C 1
ATOM 699 O O . VAL A 1 90 ? 5.410 10.128 9.145 1.00 84.25 90 VAL A O 1
ATOM 702 N N . SER A 1 91 ? 6.650 9.071 10.688 1.00 84.81 91 SER A N 1
ATOM 703 C CA . SER A 1 91 ? 7.470 10.243 10.992 1.00 84.81 91 SER A CA 1
ATOM 704 C C . SER A 1 91 ? 8.330 10.689 9.810 1.00 84.81 91 SER A C 1
ATOM 706 O O . SER A 1 91 ? 8.603 11.877 9.694 1.00 84.81 91 SER A O 1
ATOM 708 N N . PHE A 1 92 ? 8.765 9.779 8.940 1.00 85.38 92 PHE A N 1
ATOM 709 C CA . PHE A 1 92 ? 9.517 10.131 7.737 1.00 85.38 92 PHE A CA 1
ATOM 710 C C . PHE A 1 92 ? 8.661 10.926 6.740 1.00 85.38 92 PHE A C 1
ATOM 712 O O . PHE A 1 92 ? 9.118 11.931 6.203 1.00 85.38 92 PHE A O 1
ATOM 719 N N . PHE A 1 93 ? 7.415 10.503 6.504 1.00 84.69 93 PHE A N 1
ATOM 720 C CA . PHE A 1 93 ? 6.545 11.125 5.496 1.00 84.69 93 PHE A CA 1
ATOM 721 C C . PHE A 1 93 ? 5.670 12.266 6.022 1.00 84.69 93 PHE A C 1
ATOM 723 O O . PHE A 1 93 ? 5.294 13.151 5.258 1.00 84.69 93 PHE A O 1
ATOM 730 N N . PHE A 1 94 ? 5.320 12.231 7.306 1.00 82.88 94 PHE A N 1
ATOM 731 C CA . PHE A 1 94 ? 4.379 13.159 7.937 1.00 82.88 94 PHE A CA 1
ATOM 732 C C . PHE A 1 94 ? 4.975 13.889 9.150 1.00 82.88 94 PHE A C 1
ATOM 734 O O . PHE A 1 94 ? 4.259 14.636 9.818 1.00 82.88 94 PHE A O 1
ATOM 741 N N . GLY A 1 95 ? 6.260 13.679 9.450 1.00 77.81 95 GLY A N 1
ATOM 742 C CA . GLY A 1 95 ? 6.985 14.454 10.453 1.00 77.81 95 GLY A CA 1
ATOM 743 C C . GLY A 1 95 ? 7.240 15.890 9.989 1.00 77.81 95 GLY A C 1
ATOM 744 O O . GLY A 1 95 ? 7.482 16.144 8.815 1.00 77.81 95 GLY A O 1
ATOM 745 N N . GLU A 1 96 ? 7.128 16.813 10.942 1.00 54.31 96 GLU A N 1
ATOM 746 C CA . GLU A 1 96 ? 7.158 18.282 10.869 1.00 54.31 96 GLU A CA 1
ATOM 747 C C . GLU A 1 96 ? 7.699 18.956 9.587 1.00 54.31 96 GLU A C 1
ATOM 749 O O . GLU A 1 96 ? 8.903 19.040 9.353 1.00 54.31 96 GLU A O 1
ATOM 754 N N . VAL A 1 97 ? 6.804 19.646 8.867 1.00 40.19 97 VAL A N 1
ATOM 755 C CA . VAL A 1 97 ? 7.123 20.973 8.313 1.00 40.19 97 VAL A CA 1
ATOM 756 C C . VAL A 1 97 ? 6.546 22.003 9.291 1.00 40.19 97 VAL A C 1
ATOM 758 O O . VAL A 1 97 ? 5.319 22.083 9.407 1.00 40.19 97 VAL A O 1
ATOM 761 N N . PRO A 1 98 ? 7.359 22.805 10.007 1.00 39.91 98 PRO A N 1
ATOM 762 C CA . PRO A 1 98 ? 6.832 23.843 10.875 1.00 39.91 98 PRO A CA 1
ATOM 763 C C . PRO A 1 98 ? 6.304 24.984 10.003 1.00 39.91 98 PRO A C 1
ATOM 765 O O . PRO A 1 98 ? 7.039 25.872 9.580 1.00 39.91 98 PRO A O 1
ATOM 768 N N . SER A 1 99 ? 5.002 24.980 9.745 1.00 37.84 99 SER A N 1
ATOM 769 C CA . SER A 1 99 ? 4.275 26.187 9.366 1.00 37.84 99 SER A CA 1
ATOM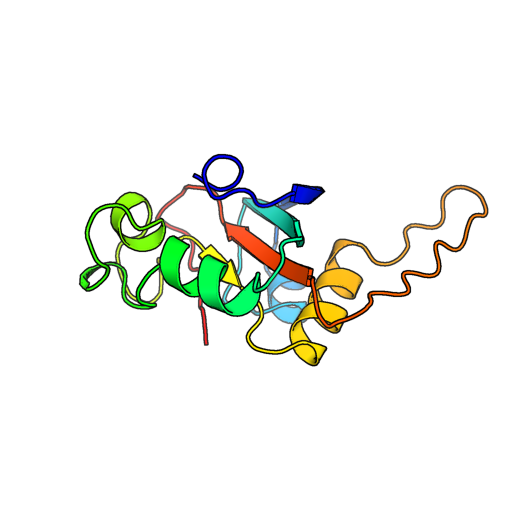 770 C C . SER A 1 99 ? 3.218 26.427 10.439 1.00 37.84 99 SER A C 1
ATOM 772 O O . SER A 1 99 ? 2.250 25.688 10.571 1.00 37.84 99 SER A O 1
ATOM 774 N N . SER A 1 100 ? 3.464 27.435 11.279 1.00 41.72 100 SER A N 1
ATOM 775 C CA . SER A 1 100 ? 2.564 27.921 12.337 1.00 41.72 100 SER A CA 1
ATOM 776 C C . SER A 1 100 ? 2.183 26.930 13.457 1.00 41.72 100 SER A C 1
ATOM 778 O O . SER A 1 100 ? 1.048 26.489 13.570 1.00 41.72 100 SER A O 1
ATOM 780 N N . GLY A 1 101 ? 3.117 26.682 14.380 1.00 35.75 101 GLY A N 1
ATOM 781 C CA . GLY A 1 101 ? 2.822 26.766 15.822 1.00 35.75 101 GLY A CA 1
ATOM 782 C C . GLY A 1 101 ? 1.863 25.763 16.480 1.00 35.75 101 GLY A C 1
ATOM 783 O O . GLY A 1 101 ? 1.426 26.037 17.596 1.00 35.75 101 GLY A O 1
ATOM 784 N N . GLN A 1 102 ? 1.557 24.613 15.879 1.00 32.56 102 GLN A N 1
ATOM 785 C CA . GLN A 1 102 ? 0.907 23.508 16.595 1.00 32.56 102 GLN A CA 1
ATOM 786 C C . GLN A 1 102 ? 1.728 22.226 16.479 1.00 32.56 102 GLN A C 1
ATOM 788 O O . GLN A 1 102 ? 1.758 21.576 15.438 1.00 32.56 102 GLN A O 1
ATOM 793 N N . PHE A 1 103 ? 2.356 21.838 17.591 1.00 33.94 103 PHE A N 1
ATOM 794 C CA . PHE A 1 103 ? 2.800 20.466 17.800 1.00 33.94 103 PHE A CA 1
ATOM 795 C C . PHE A 1 103 ? 1.553 19.579 17.870 1.00 33.94 103 PHE A C 1
ATOM 797 O O . PHE A 1 103 ? 0.874 19.532 18.897 1.00 33.94 103 PHE A O 1
ATOM 804 N N . LEU A 1 104 ? 1.227 18.868 16.791 1.00 40.00 104 LEU A N 1
ATOM 805 C CA . LEU A 1 104 ? 0.356 17.705 16.912 1.00 40.00 104 LEU A CA 1
ATOM 806 C C . LEU A 1 104 ? 1.198 16.593 17.535 1.00 40.00 104 LEU A C 1
ATOM 808 O O . LEU A 1 104 ? 1.899 15.864 16.839 1.00 40.00 104 LEU A O 1
ATOM 812 N N . SER A 1 105 ? 1.135 16.484 18.864 1.00 39.12 105 SER A N 1
ATOM 813 C CA . SER A 1 105 ? 1.501 15.254 19.563 1.00 39.12 105 SER A CA 1
ATOM 814 C C . SER A 1 105 ? 0.650 14.127 18.977 1.00 39.12 105 SER A C 1
ATOM 816 O O . SER A 1 105 ? -0.520 13.961 19.325 1.00 39.12 105 SER A O 1
ATOM 818 N N . PHE A 1 106 ? 1.209 13.385 18.023 1.00 46.47 106 PHE A N 1
ATOM 819 C CA . PHE A 1 106 ? 0.611 12.154 17.530 1.00 46.47 106 PHE A CA 1
ATOM 820 C C . PHE A 1 106 ? 0.787 11.093 18.621 1.00 46.47 106 PHE A C 1
ATOM 822 O O . PHE A 1 106 ? 1.728 10.304 18.610 1.00 46.47 106 PHE A O 1
ATOM 829 N N . SER A 1 107 ? -0.126 11.074 19.596 1.00 40.31 107 SER A N 1
ATOM 830 C CA . SER A 1 107 ? -0.317 9.902 20.452 1.00 40.31 107 SER A CA 1
ATOM 831 C C . SER A 1 107 ? -1.033 8.831 19.635 1.00 40.31 107 SER A C 1
ATOM 833 O O . SER A 1 107 ? -2.253 8.704 19.667 1.00 40.31 107 SER A O 1
ATOM 835 N N . VAL A 1 108 ? -0.266 8.085 18.839 1.00 45.44 108 VAL A N 1
ATOM 836 C CA . VAL A 1 108 ? -0.767 6.894 18.151 1.00 45.44 108 VAL A CA 1
ATOM 837 C C . VAL A 1 108 ? -0.986 5.822 19.215 1.00 45.44 108 VAL A C 1
ATOM 839 O O . VAL A 1 108 ? -0.030 5.224 19.711 1.00 45.44 108 VAL A O 1
ATOM 842 N N . HIS A 1 109 ? -2.241 5.555 19.579 1.00 45.47 109 HIS A N 1
ATOM 843 C CA . HIS A 1 109 ? -2.579 4.329 20.298 1.00 45.47 109 HIS A CA 1
ATOM 844 C C . HIS A 1 109 ? -2.321 3.146 19.355 1.00 45.47 109 HIS A C 1
ATOM 846 O O . HIS A 1 109 ? -3.176 2.777 18.557 1.00 45.47 109 HIS A O 1
ATOM 852 N N . MET A 1 110 ? -1.116 2.568 19.421 1.00 46.97 110 MET A N 1
ATOM 853 C CA . MET A 1 110 ? -0.594 1.548 18.493 1.00 46.97 110 MET A CA 1
ATOM 854 C C . MET A 1 110 ? -1.427 0.256 18.360 1.00 46.97 110 MET A C 1
ATOM 856 O O . MET A 1 110 ? -1.056 -0.613 17.579 1.00 46.97 110 MET A O 1
ATOM 860 N N . GLY A 1 111 ? -2.541 0.115 19.084 1.00 45.31 111 GLY A N 1
ATOM 861 C CA . GLY A 1 111 ? -3.455 -1.019 18.948 1.00 45.31 111 GLY A CA 1
ATOM 862 C C . GLY A 1 111 ? -4.298 -1.014 17.664 1.00 45.31 111 GLY A C 1
ATOM 863 O O . GLY A 1 111 ? -4.637 -2.091 17.192 1.00 45.31 111 GLY A O 1
ATOM 864 N N . ASN A 1 112 ? -4.592 0.156 17.071 1.00 53.06 112 ASN A N 1
ATOM 865 C CA . ASN A 1 112 ? -5.667 0.287 16.060 1.00 53.06 112 ASN A CA 1
ATOM 866 C C . ASN A 1 112 ? -5.240 0.898 14.707 1.00 53.06 112 ASN A C 1
ATOM 868 O O . ASN A 1 112 ? -6.083 1.164 13.848 1.00 53.06 112 ASN A O 1
ATOM 872 N N . TYR A 1 113 ? -3.944 1.140 14.492 1.00 54.34 113 TYR A N 1
ATOM 873 C CA . TYR A 1 113 ? -3.455 1.854 13.306 1.00 54.34 113 TYR A CA 1
ATOM 874 C C . TYR A 1 113 ? -2.465 1.034 12.486 1.00 54.34 113 TYR A C 1
ATOM 876 O O . TYR A 1 113 ? -1.647 0.285 13.022 1.00 54.34 113 TYR A O 1
ATOM 884 N N . LYS A 1 114 ? -2.501 1.241 11.168 1.00 56.97 114 LYS A N 1
ATOM 885 C CA . LYS A 1 114 ? -1.482 0.784 10.228 1.00 56.97 114 LYS A CA 1
ATOM 886 C C . LYS A 1 114 ? -0.986 1.933 9.367 1.00 56.97 114 LYS A C 1
ATOM 888 O O . LYS A 1 114 ? -1.767 2.700 8.814 1.00 56.97 114 LYS A O 1
ATOM 893 N N . PHE A 1 115 ? 0.324 1.990 9.183 1.00 59.06 115 PHE A N 1
ATOM 894 C CA . PHE A 1 115 ? 0.921 2.790 8.127 1.00 59.06 115 PHE A CA 1
ATOM 895 C C . PHE A 1 115 ? 0.987 1.971 6.834 1.00 59.06 115 PHE A C 1
ATOM 897 O O . PHE A 1 115 ? 1.303 0.776 6.845 1.00 59.06 115 PHE A O 1
ATOM 904 N N . VAL A 1 116 ? 0.632 2.607 5.720 1.00 59.28 116 VAL A N 1
ATOM 905 C CA . VAL A 1 116 ? 0.534 1.971 4.408 1.00 59.28 116 VAL A CA 1
ATOM 906 C C . VAL A 1 116 ? 1.133 2.889 3.349 1.00 59.28 116 VAL A C 1
ATOM 908 O O . VAL A 1 116 ? 0.747 4.045 3.212 1.00 59.28 116 VAL A O 1
ATOM 911 N N . CYS A 1 117 ? 2.041 2.359 2.535 1.00 58.91 117 CYS A N 1
ATOM 912 C CA . CYS A 1 117 ? 2.572 3.064 1.375 1.00 58.91 117 CYS A CA 1
ATOM 913 C C . CYS A 1 117 ? 2.119 2.340 0.101 1.00 58.91 117 CYS A C 1
ATOM 915 O O . CYS A 1 117 ? 2.524 1.212 -0.177 1.00 58.91 117 CYS A O 1
ATOM 917 N N . CYS A 1 118 ? 1.256 2.980 -0.682 1.00 58.88 118 CYS A N 1
ATOM 918 C CA . CYS A 1 118 ? 0.808 2.462 -1.968 1.00 58.88 118 CYS A CA 1
ATOM 919 C C . CYS A 1 118 ? 1.605 3.140 -3.086 1.00 58.88 118 CYS A C 1
ATOM 921 O O . CYS A 1 118 ? 1.393 4.309 -3.415 1.00 58.88 118 CYS A O 1
ATOM 923 N N . CYS A 1 119 ? 2.513 2.401 -3.716 1.00 53.19 119 CYS A N 1
ATOM 924 C CA . CYS A 1 119 ? 3.175 2.864 -4.928 1.00 53.19 119 CYS A CA 1
ATOM 925 C C . CYS A 1 119 ? 2.166 2.791 -6.090 1.00 53.19 119 CYS A C 1
ATOM 927 O O . CYS A 1 119 ? 1.679 1.718 -6.442 1.00 53.19 119 CYS A O 1
ATOM 929 N N . TYR A 1 120 ? 1.805 3.941 -6.665 1.00 52.28 120 TYR A N 1
ATOM 930 C CA . TYR A 1 120 ? 0.889 4.021 -7.810 1.00 52.28 120 TYR A CA 1
ATOM 931 C C . TYR A 1 120 ? 1.625 3.713 -9.135 1.00 52.28 120 TYR A C 1
ATOM 933 O O . TYR A 1 120 ? 2.855 3.718 -9.204 1.00 52.28 120 TYR A O 1
ATOM 941 N N . PRO A 1 121 ? 0.873 3.514 -10.230 1.00 43.19 121 PRO A N 1
ATOM 942 C CA . PRO A 1 121 ? 0.587 2.248 -10.898 1.00 43.19 121 PRO A CA 1
ATOM 943 C C . PRO A 1 121 ? 1.576 1.944 -12.041 1.00 43.19 121 PRO A C 1
ATOM 945 O O . PRO A 1 121 ? 1.225 1.274 -13.011 1.00 43.19 121 PRO A O 1
ATOM 948 N N . ASP A 1 122 ? 2.771 2.529 -12.020 1.00 50.81 122 ASP A N 1
ATOM 949 C CA . ASP A 1 122 ? 3.724 2.298 -13.094 1.00 50.81 122 ASP A CA 1
ATOM 950 C C . ASP A 1 122 ? 4.562 1.081 -12.721 1.00 50.81 122 ASP A C 1
ATOM 952 O O . ASP A 1 122 ? 5.518 1.146 -11.951 1.00 50.81 122 ASP A O 1
ATOM 956 N N . ILE A 1 123 ? 4.144 -0.055 -13.277 1.00 51.03 123 ILE A N 1
ATOM 957 C CA . ILE A 1 123 ? 4.732 -1.389 -13.122 1.00 51.03 123 ILE A CA 1
ATOM 958 C C . ILE A 1 123 ? 6.247 -1.459 -13.390 1.00 51.03 123 ILE A C 1
ATOM 960 O O . ILE A 1 123 ? 6.862 -2.512 -13.225 1.00 51.03 123 ILE A O 1
ATOM 964 N N . ARG A 1 124 ? 6.865 -0.373 -13.863 1.00 52.62 124 ARG A N 1
ATOM 965 C CA . ARG A 1 124 ? 8.314 -0.244 -14.026 1.00 52.62 124 ARG A CA 1
ATOM 966 C C . ARG A 1 124 ? 9.038 0.019 -12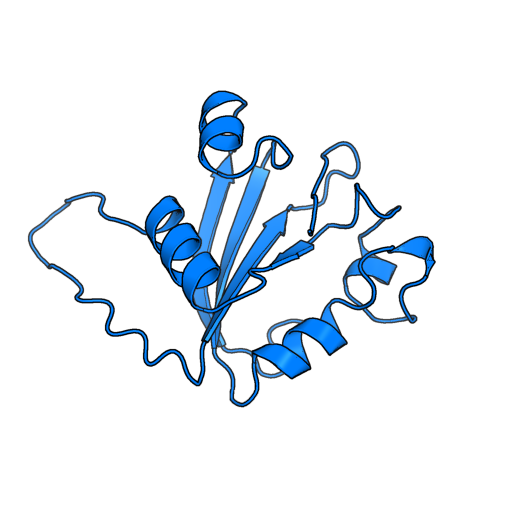.704 1.00 52.62 124 ARG A C 1
ATOM 968 O O . ARG A 1 124 ? 10.232 -0.267 -12.627 1.00 52.62 124 ARG A O 1
ATOM 975 N N . PHE A 1 125 ? 8.354 0.527 -11.679 1.00 54.72 125 PHE A N 1
ATOM 976 C CA . PHE A 1 125 ? 8.962 0.828 -10.384 1.00 54.72 125 PHE A CA 1
ATOM 977 C C . PHE A 1 125 ? 8.918 -0.373 -9.441 1.00 54.72 125 PHE A C 1
ATOM 979 O O . PHE A 1 125 ? 7.996 -1.191 -9.462 1.00 54.72 125 PHE A O 1
ATOM 986 N N . ARG A 1 126 ? 9.971 -0.499 -8.634 1.00 56.12 126 ARG A N 1
ATOM 987 C CA . ARG A 1 126 ? 10.105 -1.565 -7.644 1.00 56.12 126 ARG A CA 1
ATOM 988 C C . ARG A 1 126 ? 9.387 -1.135 -6.364 1.00 56.12 126 ARG A C 1
ATOM 990 O O . ARG A 1 1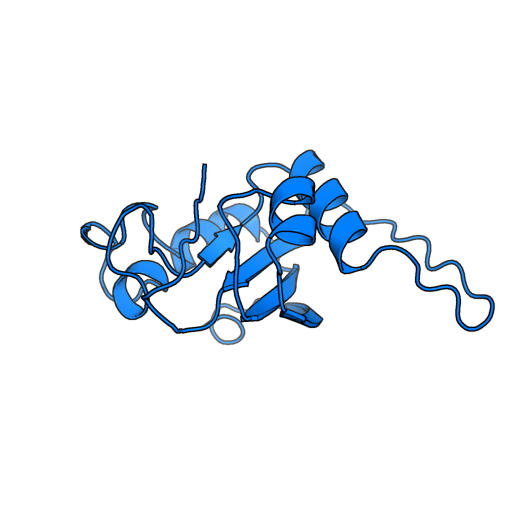26 ? 9.399 0.036 -6.005 1.00 56.12 126 ARG A O 1
ATOM 997 N N . CYS A 1 127 ? 8.728 -2.081 -5.712 1.00 57.78 127 CYS A N 1
ATOM 998 C CA . CYS A 1 127 ? 8.119 -1.918 -4.401 1.00 57.78 127 CYS A CA 1
ATOM 999 C C . CYS A 1 127 ? 8.446 -3.189 -3.623 1.00 57.78 127 CYS A C 1
ATOM 1001 O O . CYS A 1 127 ? 7.865 -4.249 -3.864 1.00 57.78 127 CYS A O 1
ATOM 1003 N N . TYR A 1 128 ? 9.447 -3.108 -2.750 1.00 52.72 128 TYR A N 1
ATOM 1004 C CA . TYR A 1 128 ? 9.828 -4.252 -1.941 1.00 52.72 128 TYR A CA 1
ATOM 1005 C C . TYR A 1 128 ? 9.032 -4.221 -0.643 1.00 52.72 128 TYR A C 1
ATOM 1007 O O . TYR A 1 128 ? 9.048 -3.253 0.122 1.00 52.72 128 TYR A O 1
ATOM 1015 N N . CYS A 1 129 ? 8.353 -5.327 -0.384 1.00 47.34 129 CYS A N 1
ATOM 1016 C CA . CYS A 1 129 ? 8.001 -5.690 0.974 1.00 47.34 129 CYS A CA 1
ATOM 1017 C C . CYS A 1 129 ? 9.038 -6.691 1.438 1.00 47.34 129 CYS A C 1
ATOM 1019 O O . CYS A 1 129 ? 9.232 -7.702 0.766 1.00 47.34 129 CYS A O 1
ATOM 1021 N N . LEU A 1 130 ? 9.684 -6.405 2.559 1.00 40.28 130 LEU A N 1
ATOM 1022 C CA . LEU A 1 130 ? 10.282 -7.429 3.403 1.00 40.28 130 LEU A CA 1
ATOM 1023 C C . LEU A 1 130 ? 9.329 -7.656 4.578 1.00 40.28 130 LEU A C 1
ATOM 1025 O O . LEU A 1 130 ? 8.717 -6.657 5.019 1.00 40.28 130 LEU A O 1
#

InterPro domains:
  IPR001564 Nucleoside diphosphate kinase [PR01243] (31-48)
  IPR001564 Nucleoside diphosphate kinase [PR01243] (75-94)
  IPR034907 Nucleoside diphosphate kinase-like domain [PF00334] (30-96)
  IPR034907 Nucleoside diphosphate kinase-like domain [SM00562] (1-101)
  IPR036850 Nucleoside diphosphate kinase-like domain superfamily [G3DSA:3.30.70.141] (1-100)
  IPR036850 Nucleoside diphosphate kinase-like domain superfamily [SSF54919] (2-98)

Organism: Papaver nudicaule (NCBI:txid74823)

Secondary structure (DSSP, 8-state):
-TTTTT-EEEEEEEEEE-HHHHHHH-TT--EEEEEEEEE-TTHHHHHHHHH--SSGGGSPTTSHHHHH--SSSB-SEEE-SSHHHHHHHHHHHHS----SS--------TTSEEEEEEE-S-TTS-B---

Radius of gyration: 14.66 Å; chains: 1; bounding box: 33×44×34 Å

pLDDT: mean 75.13, std 17.25, range [32.56, 92.0]